Protein AF-A0AAJ0D646-F1 (afdb_monomer_lite)

Secondary structure (DSSP, 8-state):
-HHHHHHHHHHHHHHTHHHHHHHHTTT--TT--HHHHHHHHHHHHHHHHHHHT-SS--HHHHHHHHHHHHHHHHHHHHHHHHHHHHHHHHHHHHHTTS-TTT-HHHHHHHHTS--THHHHHHHHHHHHTTS-SSSSSSS----------

Structure (mmCIF, N/CA/C/O backbone):
data_AF-A0AAJ0D646-F1
#
_entry.id   AF-A0AAJ0D646-F1
#
loop_
_atom_site.group_PDB
_atom_site.id
_atom_site.type_symbol
_atom_site.label_atom_id
_atom_site.label_alt_id
_atom_site.label_comp_id
_atom_site.label_asym_id
_atom_site.label_entity_id
_atom_site.label_seq_id
_atom_site.pdbx_PDB_ins_code
_atom_site.Cartn_x
_atom_site.Cartn_y
_atom_site.Cartn_z
_atom_site.occupancy
_atom_site.B_iso_or_equiv
_atom_site.auth_seq_id
_atom_site.auth_comp_id
_atom_site.auth_asym_id
_atom_site.auth_atom_id
_atom_site.pdbx_PDB_model_num
ATOM 1 N N . MET A 1 1 ? 17.942 -7.989 -14.965 1.00 69.38 1 MET A N 1
ATOM 2 C CA . MET A 1 1 ? 17.233 -9.134 -14.337 1.00 69.38 1 MET A CA 1
ATOM 3 C C . MET A 1 1 ? 17.421 -9.278 -12.818 1.00 69.38 1 MET A C 1
ATOM 5 O O . MET A 1 1 ? 16.426 -9.204 -12.107 1.00 69.38 1 MET A O 1
ATOM 9 N N . THR A 1 2 ? 18.636 -9.450 -12.270 1.00 83.69 2 THR A N 1
ATOM 10 C CA . THR A 1 2 ? 18.841 -9.721 -10.821 1.00 83.69 2 THR A CA 1
ATOM 11 C C . THR A 1 2 ? 18.277 -8.632 -9.901 1.00 83.69 2 THR A C 1
ATOM 13 O O . THR A 1 2 ? 17.579 -8.937 -8.939 1.00 83.69 2 THR A O 1
ATOM 16 N N . PHE A 1 3 ? 18.511 -7.358 -10.228 1.00 85.31 3 PHE A N 1
ATOM 17 C CA . PHE A 1 3 ? 18.000 -6.232 -9.438 1.00 85.31 3 PHE A CA 1
ATOM 18 C C . PHE A 1 3 ? 16.470 -6.115 -9.466 1.00 85.31 3 PHE A C 1
ATOM 20 O O . PHE A 1 3 ? 15.877 -5.800 -8.439 1.00 85.31 3 PHE A O 1
ATOM 27 N N . GLY A 1 4 ? 15.822 -6.434 -10.592 1.00 82.88 4 GLY A N 1
ATOM 28 C CA . GLY A 1 4 ? 14.357 -6.432 -10.695 1.00 82.88 4 GLY A CA 1
ATOM 29 C C . GLY A 1 4 ? 13.708 -7.507 -9.820 1.00 82.88 4 GLY A C 1
ATOM 30 O O . GLY A 1 4 ? 12.731 -7.239 -9.127 1.00 82.88 4 GLY A O 1
ATOM 31 N N . ILE A 1 5 ? 14.304 -8.704 -9.770 1.00 85.12 5 ILE A N 1
ATOM 32 C CA . ILE A 1 5 ? 13.837 -9.787 -8.891 1.00 85.12 5 ILE A CA 1
ATOM 33 C C . ILE A 1 5 ? 13.986 -9.382 -7.421 1.00 85.12 5 ILE A C 1
ATOM 35 O O . ILE A 1 5 ? 13.048 -9.553 -6.644 1.00 85.12 5 ILE A O 1
ATOM 39 N N . ILE A 1 6 ? 15.136 -8.811 -7.047 1.00 89.50 6 ILE A N 1
ATOM 40 C CA . ILE A 1 6 ? 15.371 -8.329 -5.680 1.00 89.50 6 ILE A CA 1
ATOM 41 C C . ILE A 1 6 ? 14.337 -7.257 -5.315 1.00 89.50 6 ILE A C 1
ATOM 43 O O . ILE A 1 6 ? 13.712 -7.368 -4.265 1.00 89.50 6 ILE A O 1
ATOM 47 N N . ALA A 1 7 ? 14.083 -6.286 -6.198 1.00 86.19 7 ALA A N 1
ATOM 48 C CA . ALA A 1 7 ? 13.087 -5.240 -5.975 1.00 86.19 7 ALA A CA 1
ATOM 49 C C . ALA A 1 7 ? 11.675 -5.810 -5.757 1.00 86.19 7 ALA A C 1
ATOM 51 O O . ALA A 1 7 ? 11.014 -5.438 -4.788 1.00 86.19 7 ALA A O 1
ATOM 52 N N . CYS A 1 8 ? 11.234 -6.758 -6.592 1.00 84.56 8 CYS A N 1
ATOM 53 C CA . CYS A 1 8 ? 9.937 -7.421 -6.429 1.00 84.56 8 CYS A CA 1
ATOM 54 C C . CYS A 1 8 ? 9.826 -8.158 -5.086 1.00 84.56 8 CYS A C 1
ATOM 56 O O . CYS A 1 8 ? 8.814 -8.036 -4.396 1.00 84.56 8 CYS A O 1
ATOM 58 N N . VAL A 1 9 ? 10.860 -8.909 -4.693 1.00 88.56 9 VAL A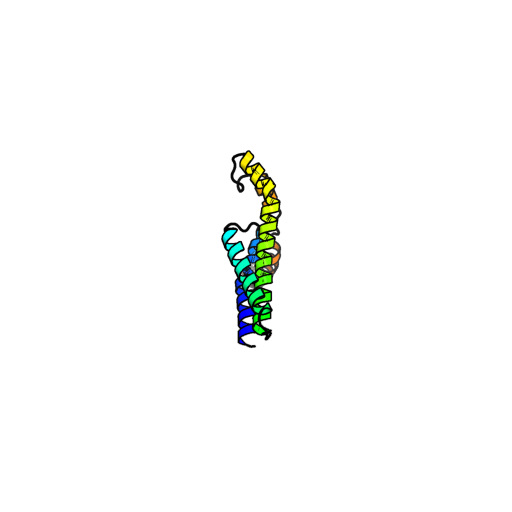 N 1
ATOM 59 C CA . VAL A 1 9 ? 10.869 -9.641 -3.417 1.00 88.56 9 VAL A CA 1
ATOM 60 C C . VAL A 1 9 ? 10.848 -8.674 -2.234 1.00 88.56 9 VAL A C 1
ATOM 62 O O . VAL A 1 9 ? 10.063 -8.865 -1.305 1.00 88.56 9 VAL A O 1
ATOM 65 N N . THR A 1 10 ? 11.658 -7.614 -2.273 1.00 88.25 10 THR A N 1
ATOM 66 C CA . THR A 1 10 ? 11.677 -6.583 -1.230 1.00 88.25 10 THR A CA 1
ATOM 67 C C . THR A 1 10 ? 10.314 -5.907 -1.109 1.00 88.25 10 THR A C 1
ATOM 69 O O . THR A 1 10 ? 9.797 -5.799 0.004 1.00 88.25 10 THR A O 1
ATOM 72 N N . LEU A 1 11 ? 9.689 -5.544 -2.231 1.00 85.44 11 LEU A N 1
ATOM 73 C CA . LEU A 1 11 ? 8.368 -4.923 -2.250 1.00 85.44 11 LEU A CA 1
ATOM 74 C C . LEU A 1 11 ? 7.305 -5.830 -1.632 1.00 85.44 11 LEU A C 1
ATOM 76 O O . LEU A 1 11 ? 6.593 -5.410 -0.723 1.00 85.44 11 LEU A O 1
ATOM 80 N N . LEU A 1 12 ? 7.232 -7.089 -2.067 1.00 84.50 12 LEU A N 1
ATOM 81 C CA . LEU A 1 12 ? 6.268 -8.046 -1.523 1.00 84.50 12 LEU A CA 1
ATOM 82 C C . LEU A 1 12 ? 6.500 -8.302 -0.030 1.00 84.50 12 LEU A C 1
ATOM 84 O O . LEU A 1 12 ? 5.538 -8.409 0.728 1.00 84.50 12 LEU A O 1
ATOM 88 N N . SER A 1 13 ? 7.761 -8.356 0.410 1.00 86.69 13 SER A N 1
ATOM 89 C CA . SER A 1 13 ? 8.094 -8.570 1.820 1.00 86.69 13 SER A CA 1
ATOM 90 C C . SER A 1 13 ? 7.680 -7.396 2.713 1.00 86.69 13 SER A C 1
ATOM 92 O O . SER A 1 13 ? 7.113 -7.617 3.781 1.00 86.69 13 SER A O 1
ATOM 94 N N . GLY A 1 14 ? 7.903 -6.157 2.260 1.00 82.44 14 GLY A N 1
ATOM 95 C CA . GLY A 1 14 ? 7.501 -4.950 2.981 1.00 82.44 14 GLY A CA 1
ATOM 96 C C . GLY A 1 14 ? 5.994 -4.705 2.931 1.00 82.44 14 GLY A C 1
ATOM 97 O O . GLY A 1 14 ? 5.429 -4.158 3.874 1.00 82.44 14 GLY A O 1
ATOM 98 N N . TYR A 1 15 ? 5.331 -5.155 1.864 1.00 80.12 15 TYR A N 1
ATOM 99 C CA . TYR A 1 15 ? 3.892 -4.994 1.702 1.00 80.12 15 TYR A CA 1
ATOM 100 C C . TYR A 1 15 ? 3.075 -6.042 2.466 1.00 80.12 15 TYR A C 1
ATOM 102 O O . TYR A 1 15 ? 1.994 -5.716 2.936 1.00 80.12 15 TYR A O 1
ATOM 110 N N . ALA A 1 16 ? 3.581 -7.265 2.664 1.00 77.56 16 ALA A N 1
ATOM 111 C CA . ALA A 1 16 ? 2.888 -8.357 3.360 1.00 77.56 16 ALA A CA 1
ATOM 112 C C . ALA A 1 16 ? 2.129 -7.992 4.667 1.00 77.56 16 ALA A C 1
ATOM 114 O O . ALA A 1 16 ? 1.001 -8.471 4.828 1.00 77.56 16 ALA A O 1
ATOM 115 N N . PRO A 1 17 ? 2.662 -7.174 5.602 1.00 76.50 17 PRO A N 1
ATOM 116 C CA . PRO A 1 17 ? 1.940 -6.824 6.832 1.00 76.50 17 PRO A CA 1
ATOM 117 C C . PRO A 1 17 ? 0.692 -5.953 6.598 1.00 76.50 17 PRO A C 1
ATOM 119 O O . PRO A 1 17 ? -0.277 -6.061 7.347 1.00 76.50 17 PRO A O 1
ATOM 122 N N . ILE A 1 18 ? 0.670 -5.137 5.541 1.00 75.06 18 ILE A N 1
ATOM 123 C CA . ILE A 1 18 ? -0.385 -4.148 5.279 1.00 75.06 18 ILE A CA 1
ATOM 124 C C . ILE A 1 18 ? -1.749 -4.814 4.990 1.00 75.06 18 ILE A C 1
ATOM 126 O O . ILE A 1 18 ? -2.685 -4.613 5.770 1.00 75.06 18 ILE A O 1
ATOM 130 N N . PRO A 1 19 ? -1.913 -5.659 3.948 1.00 68.06 19 PRO A N 1
ATOM 131 C CA . PRO A 1 19 ? -3.188 -6.315 3.669 1.00 68.06 19 PRO A CA 1
ATOM 132 C C . PRO A 1 19 ? -3.569 -7.299 4.783 1.00 68.06 19 PRO A C 1
ATOM 134 O O . PRO A 1 19 ? -4.753 -7.535 5.021 1.00 68.06 19 PRO A O 1
ATOM 137 N N . PHE A 1 20 ? -2.587 -7.848 5.501 1.00 66.12 20 PHE A N 1
ATOM 138 C CA . PHE A 1 20 ? -2.815 -8.774 6.602 1.00 66.12 20 PHE A CA 1
ATOM 139 C C . PHE A 1 20 ? -3.558 -8.109 7.774 1.00 66.12 20 PHE A C 1
ATOM 141 O O . PHE A 1 20 ? -4.550 -8.645 8.278 1.00 66.12 20 PHE A O 1
ATOM 148 N N . GLU A 1 21 ? -3.147 -6.906 8.171 1.00 68.38 21 GLU A N 1
ATOM 149 C CA . GLU A 1 21 ? -3.842 -6.138 9.208 1.00 68.38 21 GLU A CA 1
ATOM 150 C C . GLU A 1 21 ? -5.200 -5.596 8.737 1.00 68.38 21 GLU A C 1
ATOM 152 O O . GLU A 1 21 ? -6.175 -5.599 9.498 1.00 68.38 21 GLU A O 1
ATOM 157 N N . LEU A 1 22 ? -5.295 -5.210 7.463 1.00 64.62 22 LEU A N 1
ATOM 158 C CA . LEU A 1 22 ? -6.539 -4.799 6.806 1.00 64.62 22 LEU A CA 1
ATOM 159 C C . LEU A 1 22 ? -7.605 -5.904 6.829 1.00 64.62 22 LEU A C 1
ATOM 161 O O . LEU A 1 22 ? -8.765 -5.655 7.178 1.00 64.62 22 LEU A O 1
ATOM 165 N N . VAL A 1 23 ? -7.217 -7.135 6.489 1.00 62.34 23 VAL A N 1
ATOM 166 C CA . VAL A 1 23 ? -8.100 -8.307 6.532 1.00 62.34 23 VAL A CA 1
ATOM 167 C C . VAL A 1 23 ? -8.491 -8.627 7.978 1.00 62.34 23 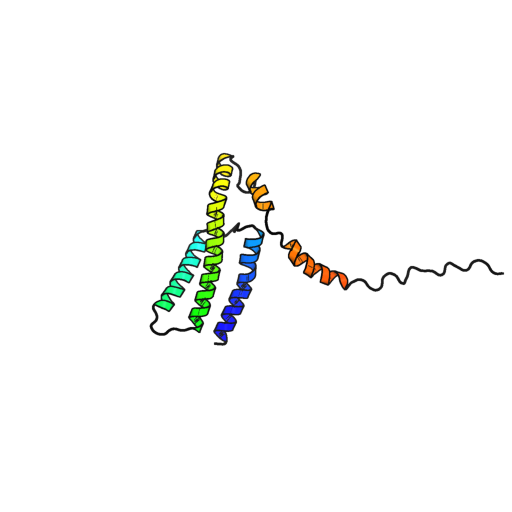VAL A C 1
ATOM 169 O O . VAL A 1 23 ? -9.668 -8.892 8.242 1.00 62.34 23 VAL A O 1
ATOM 172 N N . LYS A 1 24 ? -7.557 -8.499 8.93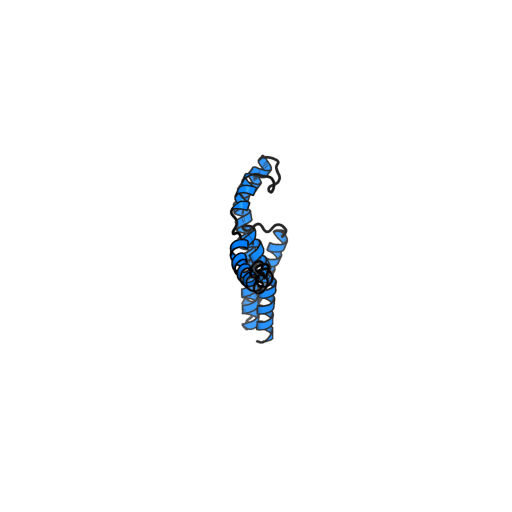5 1.00 60.09 24 LYS A N 1
ATOM 173 C CA . LYS A 1 24 ? -7.816 -8.695 10.374 1.00 60.09 24 LYS A CA 1
ATOM 174 C C . LYS A 1 24 ? -8.890 -7.741 10.919 1.00 60.09 24 LYS A C 1
ATOM 176 O O . LYS A 1 24 ? -9.653 -8.135 11.797 1.00 60.09 24 LYS A O 1
ATOM 181 N N . ARG A 1 25 ? -9.003 -6.516 10.386 1.00 60.91 25 ARG A N 1
ATOM 182 C CA . ARG A 1 25 ? -9.985 -5.495 10.817 1.00 60.91 25 ARG A CA 1
ATOM 183 C C . ARG A 1 25 ? -11.139 -5.262 9.825 1.00 60.91 25 ARG A C 1
ATOM 185 O O . ARG A 1 25 ? -11.754 -4.195 9.846 1.00 60.91 25 ARG A O 1
ATOM 192 N N . ARG A 1 26 ? -11.466 -6.247 8.970 1.00 58.38 26 ARG A N 1
ATOM 193 C CA . ARG A 1 26 ? -12.608 -6.206 8.018 1.00 58.38 26 ARG A CA 1
ATOM 194 C C . ARG A 1 26 ? -12.593 -4.975 7.095 1.00 58.38 26 ARG A C 1
ATOM 196 O O . ARG A 1 26 ? -13.639 -4.395 6.809 1.00 58.38 26 ARG A O 1
ATOM 203 N N . GLY A 1 27 ? -11.414 -4.574 6.622 1.00 53.91 27 GLY A N 1
ATOM 204 C CA . GLY A 1 27 ? -11.257 -3.450 5.693 1.00 53.91 27 GLY A CA 1
ATOM 205 C C . GLY A 1 27 ? -11.251 -2.068 6.353 1.00 53.91 27 GLY A C 1
ATOM 206 O O . GLY A 1 27 ? -11.167 -1.062 5.651 1.00 53.91 27 GLY A O 1
ATOM 207 N N . ARG A 1 28 ? -11.294 -1.988 7.693 1.00 53.75 28 ARG A N 1
ATOM 208 C CA . ARG A 1 28 ? -11.093 -0.724 8.405 1.00 53.75 28 ARG A CA 1
ATOM 209 C C . ARG A 1 28 ? -9.604 -0.375 8.424 1.00 53.75 28 ARG A C 1
ATOM 211 O O . ARG A 1 28 ? -8.887 -0.747 9.352 1.00 53.75 28 ARG A O 1
ATOM 218 N N . VAL A 1 29 ? -9.160 0.372 7.416 1.00 53.66 29 VAL A N 1
ATOM 219 C CA . VAL A 1 29 ? -7.889 1.108 7.481 1.00 53.66 29 VAL A CA 1
ATOM 220 C C . VAL A 1 29 ? -8.107 2.285 8.424 1.00 53.66 29 VAL A C 1
ATOM 222 O O . VAL A 1 29 ? -8.540 3.359 8.015 1.00 53.66 29 VAL A O 1
ATOM 225 N N . VAL A 1 30 ? -7.917 2.059 9.723 1.00 48.22 30 VAL A N 1
ATOM 226 C CA . VAL A 1 30 ? -7.816 3.165 10.678 1.00 48.22 30 VAL A CA 1
ATOM 227 C C . VAL A 1 30 ? -6.440 3.777 10.471 1.00 48.22 30 VAL A C 1
ATOM 229 O O . VAL A 1 30 ? -5.449 3.138 10.807 1.00 48.22 30 VAL A O 1
ATOM 232 N N . GLY A 1 31 ? -6.380 4.983 9.910 1.00 50.97 31 GLY A N 1
ATOM 233 C CA . GLY A 1 31 ? -5.154 5.784 9.931 1.00 50.97 31 GLY A CA 1
ATOM 234 C C . GLY A 1 31 ? -4.506 6.115 8.589 1.00 50.97 31 GLY A C 1
ATOM 235 O O . GLY A 1 31 ? -3.444 6.721 8.615 1.00 50.97 31 GLY A O 1
ATOM 236 N N . ILE A 1 32 ? -5.108 5.783 7.441 1.00 62.16 32 ILE A N 1
ATOM 237 C CA . ILE A 1 32 ? -4.645 6.318 6.148 1.00 62.16 32 ILE A CA 1
ATOM 238 C C . ILE A 1 32 ? -5.726 7.221 5.566 1.00 62.16 32 ILE A C 1
ATOM 240 O O . ILE A 1 32 ? -6.852 6.785 5.319 1.00 62.16 32 ILE A O 1
ATOM 244 N N . ASP A 1 33 ? -5.377 8.489 5.365 1.00 70.00 33 ASP A N 1
ATOM 245 C CA . ASP A 1 33 ? -6.238 9.466 4.717 1.00 70.00 33 ASP A CA 1
ATOM 246 C C . ASP A 1 33 ? -6.523 9.058 3.270 1.00 70.00 33 ASP A C 1
ATOM 248 O O . ASP A 1 33 ? -5.620 8.679 2.521 1.00 70.00 33 ASP A O 1
ATOM 252 N N . PHE A 1 34 ? -7.780 9.204 2.838 1.00 72.19 34 PHE A N 1
ATOM 253 C CA . PHE A 1 34 ? -8.182 8.950 1.447 1.00 72.19 34 PHE A CA 1
ATOM 254 C C . PHE A 1 34 ? -7.311 9.726 0.447 1.00 72.19 34 PHE A C 1
ATOM 256 O O . PHE A 1 34 ? -7.068 9.259 -0.660 1.00 72.19 34 PHE A O 1
ATOM 263 N N . TRP A 1 35 ? -6.805 10.891 0.858 1.00 77.94 35 TRP A N 1
ATOM 264 C CA . TRP A 1 35 ? -5.917 11.719 0.052 1.00 77.94 35 TRP A CA 1
ATOM 265 C C . TRP A 1 35 ? -4.552 11.077 -0.195 1.00 77.94 35 TRP A C 1
ATOM 267 O O . TRP A 1 35 ? -4.060 11.113 -1.317 1.00 77.94 35 TRP A O 1
ATOM 277 N N . PHE A 1 36 ? -3.974 10.431 0.820 1.00 82.25 36 PHE A N 1
ATOM 278 C CA . PHE A 1 36 ? -2.727 9.684 0.672 1.00 82.25 36 PHE A CA 1
ATOM 279 C C . PHE A 1 36 ? -2.919 8.507 -0.289 1.00 82.25 36 PHE A C 1
ATOM 281 O O . PHE A 1 36 ? -2.145 8.332 -1.224 1.00 82.25 36 PHE A O 1
ATOM 288 N N . LEU A 1 37 ? -4.023 7.774 -0.122 1.00 79.50 37 LEU A N 1
ATOM 289 C CA . LEU A 1 37 ? -4.374 6.635 -0.970 1.00 79.50 37 LEU A CA 1
ATOM 290 C C . LEU A 1 37 ? -4.626 7.035 -2.433 1.00 79.50 37 LEU A C 1
ATOM 292 O O . LEU A 1 37 ? -4.292 6.292 -3.354 1.00 79.50 37 LEU A O 1
ATOM 296 N N . LEU A 1 38 ? -5.222 8.210 -2.647 1.00 83.81 38 LEU A N 1
ATOM 297 C CA . LEU A 1 38 ? -5.472 8.761 -3.975 1.00 83.81 38 LEU A CA 1
ATOM 298 C C . LEU A 1 38 ? -4.165 9.154 -4.671 1.00 83.81 38 LEU A C 1
ATOM 300 O O . LEU A 1 38 ? -3.989 8.843 -5.845 1.00 83.81 38 LEU A O 1
ATOM 304 N N . VAL A 1 39 ? -3.261 9.835 -3.960 1.00 86.94 39 VAL A N 1
ATOM 305 C CA . VAL A 1 39 ? -1.965 10.259 -4.510 1.00 86.94 39 VAL A CA 1
ATOM 306 C C . VAL A 1 39 ? -1.105 9.049 -4.879 1.00 86.94 39 VAL A C 1
ATOM 308 O O . VAL A 1 39 ? -0.533 9.047 -5.967 1.00 86.94 39 VAL A O 1
ATOM 311 N N . ASP A 1 40 ? -1.082 8.018 -4.031 1.00 85.81 40 ASP A N 1
ATOM 312 C CA . ASP A 1 40 ? -0.410 6.735 -4.289 1.00 85.81 40 ASP A CA 1
ATOM 313 C C . ASP A 1 40 ? -0.966 6.070 -5.562 1.00 85.81 40 ASP A C 1
ATOM 315 O O . ASP A 1 40 ? -0.245 5.893 -6.543 1.00 85.81 40 ASP A O 1
ATOM 319 N N . SER A 1 41 ? -2.297 5.913 -5.636 1.00 83.38 41 SER A N 1
ATOM 320 C CA . SER A 1 41 ? -2.982 5.320 -6.800 1.00 83.38 41 SER A CA 1
ATOM 321 C C . SER A 1 41 ? -2.740 6.096 -8.104 1.00 83.38 41 SER A C 1
ATOM 323 O O . SER A 1 41 ? -2.568 5.502 -9.170 1.00 83.38 41 SER A O 1
ATOM 325 N N . CYS A 1 42 ? -2.718 7.432 -8.044 1.00 88.19 42 CYS A N 1
ATOM 326 C CA . CYS A 1 42 ? -2.350 8.270 -9.185 1.00 88.19 42 CYS A CA 1
ATOM 327 C C . CYS A 1 42 ? -0.890 8.033 -9.599 1.00 88.19 42 CYS A C 1
ATOM 329 O O . CYS A 1 42 ? -0.602 7.960 -10.792 1.00 88.19 42 CYS A O 1
ATOM 331 N N . GLY A 1 43 ? 0.019 7.884 -8.633 1.00 87.56 43 GLY A N 1
ATOM 332 C CA . GLY A 1 43 ? 1.429 7.574 -8.854 1.00 87.56 43 GLY A CA 1
ATOM 333 C C . GLY A 1 43 ? 1.640 6.251 -9.595 1.00 87.56 43 GLY A C 1
ATOM 334 O O . GLY A 1 43 ? 2.326 6.242 -10.625 1.00 87.56 43 GLY A O 1
ATOM 335 N N . ALA A 1 44 ? 1.013 5.154 -9.154 1.00 87.00 44 ALA A N 1
ATOM 336 C CA . ALA A 1 44 ? 1.102 3.880 -9.874 1.00 87.00 44 ALA A CA 1
ATOM 337 C C . ALA A 1 44 ? 0.430 3.925 -11.247 1.00 87.00 44 ALA A C 1
ATOM 339 O O . ALA A 1 44 ? 0.972 3.376 -12.210 1.00 87.00 44 ALA A O 1
ATOM 340 N N . PHE A 1 45 ? -0.709 4.611 -11.372 1.00 87.19 45 PHE A N 1
ATOM 341 C CA . PHE A 1 45 ? -1.378 4.779 -12.659 1.00 87.19 45 PHE A CA 1
ATOM 342 C C . PHE A 1 45 ? -0.490 5.524 -13.667 1.00 87.19 45 PHE A C 1
ATOM 344 O O . PHE A 1 45 ? -0.298 5.053 -14.790 1.00 87.19 45 PHE A O 1
ATOM 351 N N . PHE A 1 46 ? 0.110 6.649 -13.266 1.00 87.69 46 PHE A N 1
ATOM 352 C CA . PHE A 1 46 ? 1.027 7.398 -14.127 1.00 87.69 46 PHE A CA 1
ATOM 353 C C . PHE A 1 46 ? 2.313 6.626 -14.429 1.00 87.69 46 PHE A C 1
ATOM 355 O O . PHE A 1 46 ? 2.809 6.701 -15.554 1.00 87.69 46 PHE A O 1
ATOM 362 N N . SER A 1 47 ? 2.820 5.834 -13.482 1.00 85.69 47 SER A N 1
ATOM 363 C CA . SER A 1 47 ? 3.982 4.965 -13.709 1.00 85.69 47 SER A CA 1
ATOM 364 C C . SER A 1 47 ? 3.696 3.898 -14.773 1.00 85.69 47 SER A C 1
ATOM 366 O O . SER A 1 47 ? 4.522 3.669 -15.657 1.00 85.69 47 SER A O 1
ATOM 368 N N . LEU A 1 48 ? 2.494 3.310 -14.769 1.00 84.69 48 LEU A N 1
ATOM 369 C CA . LEU A 1 48 ? 2.043 2.394 -15.822 1.00 84.69 48 LEU A CA 1
ATOM 370 C C . LEU A 1 48 ? 1.825 3.094 -17.165 1.00 84.69 48 LEU A C 1
ATOM 372 O O . LEU A 1 48 ? 2.224 2.564 -18.199 1.00 84.69 48 LEU A O 1
ATOM 376 N N . MET A 1 49 ? 1.221 4.283 -17.170 1.00 85.06 49 MET A N 1
ATOM 377 C CA . MET A 1 49 ? 1.023 5.051 -18.405 1.00 85.06 49 MET A CA 1
ATOM 378 C C . MET A 1 49 ? 2.345 5.479 -19.045 1.00 85.06 49 MET A C 1
ATOM 380 O O . MET A 1 49 ? 2.461 5.435 -20.266 1.00 85.06 49 MET A O 1
ATOM 384 N N . SER A 1 50 ? 3.356 5.818 -18.242 1.00 85.81 50 SER A N 1
ATOM 385 C CA . SER A 1 50 ? 4.712 6.101 -18.726 1.00 85.81 50 SER A CA 1
ATOM 386 C C . SER A 1 50 ? 5.307 4.904 -19.470 1.00 85.81 50 SER A C 1
ATOM 388 O O . SER A 1 50 ? 5.854 5.066 -20.557 1.00 85.81 50 SER A O 1
ATOM 390 N N . LEU A 1 51 ? 5.128 3.692 -18.938 1.00 83.81 51 LEU A N 1
ATOM 391 C CA . LEU A 1 51 ? 5.580 2.466 -19.593 1.00 83.81 51 LEU A CA 1
ATOM 392 C C . LEU A 1 51 ? 4.833 2.197 -20.908 1.00 83.81 51 LEU A C 1
ATOM 394 O O . LEU A 1 51 ? 5.451 1.824 -21.898 1.00 83.81 51 LEU A O 1
ATOM 398 N N . VAL A 1 52 ? 3.511 2.397 -20.936 1.00 82.44 52 VAL A N 1
ATOM 399 C CA . VAL A 1 52 ? 2.696 2.205 -22.152 1.00 82.44 52 VAL A CA 1
ATOM 400 C C . VAL A 1 52 ? 3.053 3.220 -23.244 1.00 82.44 52 VAL A C 1
ATOM 402 O O . VAL A 1 52 ? 2.963 2.907 -24.427 1.00 82.44 52 VAL A O 1
ATOM 405 N N . ALA A 1 53 ? 3.465 4.430 -22.864 1.00 85.06 53 ALA A N 1
ATOM 406 C CA . ALA A 1 53 ? 3.857 5.483 -23.798 1.00 85.06 53 ALA A CA 1
ATOM 407 C C . ALA A 1 53 ? 5.267 5.295 -24.395 1.00 85.06 53 ALA A C 1
ATOM 409 O O . ALA A 1 53 ? 5.629 6.002 -25.338 1.00 85.06 53 ALA A O 1
ATOM 410 N N . GLN A 1 54 ? 6.077 4.372 -23.865 1.00 81.25 54 GLN A N 1
ATOM 411 C CA . GLN A 1 54 ? 7.407 4.077 -24.399 1.00 81.25 54 GLN A CA 1
ATOM 412 C C . GLN A 1 54 ? 7.324 3.195 -25.654 1.00 81.25 54 GLN A C 1
ATOM 414 O O . GLN A 1 54 ? 6.542 2.254 -25.728 1.00 81.25 54 GLN A O 1
ATOM 419 N N . ASN A 1 55 ? 8.173 3.478 -26.650 1.00 72.38 55 ASN A N 1
ATOM 420 C CA . ASN A 1 55 ? 8.260 2.676 -27.882 1.00 72.38 55 ASN A CA 1
ATOM 421 C C . ASN A 1 55 ? 9.018 1.347 -27.690 1.00 72.38 55 ASN A C 1
ATOM 423 O O . ASN A 1 55 ? 8.858 0.424 -28.486 1.00 72.38 55 ASN A O 1
ATOM 427 N N . THR A 1 56 ? 9.851 1.242 -26.653 1.00 79.19 56 THR A N 1
ATOM 428 C CA . THR A 1 56 ? 10.598 0.031 -26.292 1.00 79.19 56 THR A CA 1
ATOM 429 C C . THR A 1 56 ? 10.078 -0.499 -24.965 1.00 79.19 56 THR A C 1
ATOM 431 O O . THR A 1 56 ? 10.168 0.187 -23.951 1.00 79.19 56 THR A O 1
ATOM 434 N N . PHE A 1 57 ? 9.523 -1.710 -24.970 1.00 73.69 57 PHE A N 1
ATOM 435 C CA . PHE A 1 57 ? 8.958 -2.312 -23.765 1.00 73.69 57 PHE A CA 1
ATOM 436 C C . PHE A 1 57 ? 10.038 -2.951 -22.890 1.00 73.69 57 PHE A C 1
ATOM 438 O O . PHE A 1 57 ? 10.567 -4.013 -23.221 1.00 73.69 57 PHE A O 1
ATOM 445 N N . ASP A 1 58 ? 10.283 -2.354 -21.724 1.00 80.56 58 ASP A N 1
ATOM 446 C CA . ASP A 1 58 ? 11.127 -2.940 -20.685 1.00 80.56 58 ASP A CA 1
ATOM 447 C C . ASP A 1 58 ? 10.296 -3.824 -19.746 1.00 80.56 58 ASP A C 1
ATOM 449 O O . ASP A 1 58 ? 9.642 -3.359 -18.808 1.00 80.56 58 ASP A O 1
ATOM 453 N N . ILE A 1 59 ? 10.340 -5.137 -19.979 1.00 82.19 59 ILE A N 1
ATOM 454 C CA . ILE A 1 59 ? 9.578 -6.143 -19.212 1.00 82.19 59 ILE A CA 1
ATOM 455 C C . ILE A 1 59 ? 9.949 -6.120 -17.718 1.00 82.19 59 ILE A C 1
ATOM 457 O O . ILE A 1 59 ? 9.101 -6.356 -16.853 1.00 82.19 59 ILE A O 1
ATOM 461 N N . GLU A 1 60 ? 11.211 -5.814 -17.408 1.00 81.94 60 GLU A N 1
ATOM 462 C CA . GLU A 1 60 ? 11.742 -5.796 -16.042 1.00 81.94 60 GLU A CA 1
ATOM 463 C C . GLU A 1 60 ? 11.096 -4.687 -15.196 1.00 81.94 60 GLU A C 1
ATOM 465 O O . GLU A 1 60 ? 10.666 -4.944 -14.071 1.00 81.94 60 GLU A O 1
ATOM 470 N N . PHE A 1 61 ? 10.946 -3.486 -15.761 1.00 78.38 61 PHE A N 1
ATOM 471 C CA . PHE A 1 61 ? 10.237 -2.376 -15.118 1.00 78.38 61 PHE A CA 1
ATOM 472 C C . PHE A 1 61 ? 8.720 -2.540 -15.205 1.00 78.38 61 PHE A C 1
ATOM 474 O O . PHE A 1 61 ? 8.005 -2.220 -14.256 1.00 78.38 61 PHE A O 1
ATOM 481 N N . GLY A 1 62 ? 8.223 -3.111 -16.304 1.00 83.12 62 GLY A N 1
ATOM 482 C CA . GLY A 1 62 ? 6.796 -3.325 -16.491 1.00 83.12 62 GLY A CA 1
ATOM 483 C C . GLY A 1 62 ? 6.176 -4.283 -15.488 1.00 83.12 62 GLY A C 1
ATOM 484 O O . GLY A 1 62 ? 5.102 -4.007 -14.957 1.00 83.12 62 GLY A O 1
ATOM 485 N N . THR A 1 63 ? 6.874 -5.371 -15.164 1.00 84.62 63 THR A N 1
ATOM 486 C CA . THR A 1 63 ? 6.387 -6.340 -14.176 1.00 84.62 63 THR A CA 1
ATOM 487 C C . THR A 1 63 ? 6.335 -5.723 -12.778 1.00 84.62 63 THR A C 1
ATOM 489 O O . THR A 1 63 ? 5.344 -5.897 -12.072 1.00 84.62 63 THR A O 1
ATOM 492 N N . LEU A 1 64 ? 7.363 -4.958 -12.390 1.00 84.44 64 LEU A N 1
ATOM 493 C CA . LEU A 1 64 ? 7.409 -4.291 -11.088 1.00 84.44 64 LEU A CA 1
ATOM 494 C C . LEU A 1 64 ? 6.267 -3.276 -10.940 1.00 84.44 64 LEU A C 1
ATOM 496 O O . LEU A 1 64 ? 5.532 -3.333 -9.956 1.00 84.44 64 LEU A O 1
ATOM 500 N N . TYR A 1 65 ? 6.061 -2.408 -11.936 1.00 85.56 65 TYR A N 1
ATOM 501 C CA . TYR A 1 65 ? 4.969 -1.430 -11.907 1.00 85.56 65 TYR A CA 1
ATOM 502 C C . TYR A 1 65 ? 3.586 -2.080 -11.948 1.00 85.56 65 TYR A C 1
ATOM 504 O O . TYR A 1 65 ? 2.679 -1.613 -11.263 1.00 85.56 65 TYR A O 1
ATOM 512 N N . ALA A 1 66 ? 3.414 -3.179 -12.687 1.00 86.06 66 ALA A N 1
ATOM 513 C CA . ALA A 1 66 ? 2.162 -3.930 -12.683 1.00 86.06 66 ALA A CA 1
ATOM 514 C C . ALA A 1 66 ? 1.855 -4.527 -11.299 1.00 86.06 66 ALA A C 1
ATOM 516 O O . ALA A 1 66 ? 0.714 -4.457 -10.843 1.00 86.06 66 ALA A O 1
ATOM 517 N N . VAL A 1 67 ? 2.866 -5.070 -10.608 1.00 85.81 67 VAL A N 1
ATOM 518 C CA . VAL A 1 67 ? 2.715 -5.593 -9.242 1.00 85.81 67 VAL A CA 1
ATOM 519 C C . VAL A 1 67 ? 2.408 -4.467 -8.253 1.00 85.81 67 VAL A C 1
ATOM 521 O O . VAL A 1 67 ? 1.443 -4.609 -7.508 1.00 85.81 67 VAL A O 1
ATOM 524 N N . CYS A 1 68 ? 3.151 -3.350 -8.276 1.00 84.69 68 CYS A N 1
ATOM 525 C CA . CYS A 1 68 ? 2.849 -2.154 -7.472 1.00 84.69 68 CYS A CA 1
ATOM 526 C C . CYS A 1 68 ? 1.400 -1.711 -7.669 1.00 84.69 68 CYS A C 1
ATOM 528 O O . CYS A 1 68 ? 0.645 -1.596 -6.712 1.00 84.69 68 CYS A O 1
ATOM 530 N N . CYS A 1 69 ? 0.987 -1.556 -8.926 1.00 86.69 69 CYS A N 1
ATOM 531 C CA . CYS A 1 69 ? -0.357 -1.123 -9.260 1.00 86.69 69 CYS A CA 1
ATOM 532 C C . CYS A 1 69 ? -1.418 -2.097 -8.727 1.00 86.69 69 CYS A C 1
ATOM 534 O O . CYS A 1 69 ? -2.373 -1.672 -8.086 1.00 86.69 69 CYS A O 1
ATOM 536 N N . ALA A 1 70 ? -1.247 -3.410 -8.911 1.00 85.44 70 ALA A N 1
ATOM 537 C CA . ALA A 1 70 ? -2.195 -4.400 -8.393 1.00 85.44 70 ALA A CA 1
ATOM 538 C C . ALA A 1 70 ? -2.319 -4.352 -6.859 1.00 85.44 70 ALA A C 1
ATOM 540 O O . ALA A 1 70 ? -3.416 -4.450 -6.305 1.00 85.44 70 ALA A O 1
ATOM 541 N N . VAL A 1 71 ? -1.185 -4.187 -6.182 1.00 82.88 71 VAL A N 1
ATOM 542 C CA . VAL A 1 71 ? -1.050 -4.060 -4.730 1.00 82.88 71 VAL A CA 1
ATOM 543 C C . VAL A 1 71 ? -1.760 -2.799 -4.221 1.00 82.88 71 VAL A C 1
ATOM 545 O O . VAL A 1 71 ? -2.590 -2.881 -3.312 1.00 82.88 71 VAL A O 1
ATOM 548 N N . GLU A 1 72 ? -1.506 -1.648 -4.839 1.00 83.94 72 GLU A N 1
ATOM 549 C CA . GLU A 1 72 ? -2.102 -0.360 -4.474 1.00 83.94 72 GLU A CA 1
ATOM 550 C C . GLU A 1 72 ? -3.606 -0.327 -4.753 1.00 83.94 72 GLU A C 1
ATOM 552 O O . GLU A 1 72 ? -4.395 -0.015 -3.858 1.00 83.94 72 GLU A O 1
ATOM 557 N N . TYR A 1 73 ? -4.037 -0.759 -5.944 1.00 83.19 73 TYR A N 1
ATOM 558 C CA . TYR A 1 73 ? -5.459 -0.873 -6.271 1.00 83.19 73 TYR A CA 1
ATOM 559 C C . TYR A 1 73 ? -6.179 -1.867 -5.356 1.00 83.19 73 TYR A C 1
ATOM 561 O O . TYR A 1 73 ? -7.339 -1.644 -5.009 1.00 83.19 73 TYR A O 1
ATOM 569 N N . GLY A 1 74 ? -5.508 -2.932 -4.909 1.00 81.19 74 GLY A N 1
ATOM 570 C CA . GLY A 1 74 ? -6.041 -3.851 -3.905 1.00 81.19 74 GLY A CA 1
ATOM 571 C C . GLY A 1 74 ? -6.388 -3.138 -2.595 1.00 81.19 74 GLY A C 1
ATOM 572 O O . GLY A 1 74 ? -7.501 -3.293 -2.078 1.00 81.19 74 GLY A O 1
ATOM 573 N N . VAL A 1 75 ? -5.485 -2.291 -2.087 1.00 78.56 75 VAL A N 1
ATOM 574 C CA . VAL A 1 75 ? -5.750 -1.477 -0.888 1.00 78.56 75 VAL A CA 1
ATOM 575 C C . VAL A 1 75 ? -6.823 -0.430 -1.171 1.00 78.56 75 VAL A C 1
ATOM 577 O O . VAL A 1 75 ? -7.781 -0.332 -0.403 1.00 78.56 75 VAL A O 1
ATOM 580 N N . PHE A 1 76 ? -6.719 0.295 -2.286 1.00 82.81 76 PHE A N 1
ATOM 581 C CA . PHE A 1 76 ? -7.658 1.344 -2.674 1.00 82.81 76 PHE A CA 1
ATOM 582 C C . PHE A 1 76 ? -9.095 0.830 -2.774 1.00 82.81 76 PHE A C 1
ATOM 584 O O . PHE A 1 76 ? -10.003 1.388 -2.156 1.00 82.81 76 PHE A O 1
ATOM 591 N N . ILE A 1 77 ? -9.307 -0.282 -3.483 1.00 80.38 77 ILE A N 1
ATOM 592 C CA . ILE A 1 77 ? -10.624 -0.905 -3.632 1.00 80.38 77 ILE A CA 1
ATOM 593 C C . ILE A 1 77 ? -11.108 -1.440 -2.285 1.00 80.38 77 ILE A C 1
ATOM 595 O O . ILE A 1 77 ? -12.263 -1.214 -1.930 1.00 80.38 77 ILE A O 1
ATOM 599 N N . SER A 1 78 ? -10.255 -2.106 -1.499 1.00 74.56 78 SER A N 1
ATOM 600 C CA . SER A 1 78 ? -10.661 -2.631 -0.188 1.00 74.56 78 SER A CA 1
ATOM 601 C C . SER A 1 78 ? -11.127 -1.520 0.764 1.00 74.56 78 SER A C 1
ATOM 603 O O . SER A 1 78 ? -12.167 -1.658 1.417 1.00 74.56 78 SER A O 1
ATOM 605 N N . HIS A 1 79 ? -10.423 -0.384 0.776 1.00 76.00 79 HIS A N 1
ATOM 606 C CA . HIS A 1 79 ? -10.779 0.781 1.573 1.00 76.00 79 HIS A CA 1
ATOM 607 C C . HIS A 1 79 ? -12.020 1.495 1.019 1.00 76.00 79 HIS A C 1
ATOM 609 O O . HIS A 1 79 ? -12.917 1.857 1.782 1.00 76.00 79 HIS A O 1
ATOM 615 N N . GLY A 1 80 ? -12.128 1.633 -0.306 1.00 73.69 80 GLY A N 1
ATOM 616 C CA . GLY A 1 80 ? -13.294 2.206 -0.979 1.00 73.69 80 GLY A CA 1
ATOM 617 C C . GLY A 1 80 ? -14.573 1.404 -0.724 1.00 73.69 80 GLY A C 1
ATOM 618 O O . GLY A 1 80 ? -15.599 1.971 -0.347 1.00 73.69 80 GLY A O 1
ATOM 619 N N . VAL A 1 81 ? -14.508 0.075 -0.833 1.00 76.75 81 VAL A N 1
ATOM 620 C CA . VAL A 1 81 ? -15.624 -0.830 -0.517 1.00 76.75 81 VAL A CA 1
ATOM 621 C C . VAL A 1 81 ? -16.013 -0.713 0.955 1.00 76.75 81 VAL A C 1
ATOM 623 O O . VAL A 1 81 ? -17.205 -0.653 1.265 1.00 76.75 81 VAL A O 1
ATOM 626 N N . TRP A 1 82 ? -15.041 -0.627 1.869 1.00 74.38 82 TRP A N 1
ATOM 627 C CA . TRP A 1 82 ? -15.324 -0.393 3.284 1.00 74.38 82 TRP A CA 1
ATOM 628 C C . TRP A 1 82 ? -16.032 0.945 3.510 1.00 74.38 82 TRP A C 1
ATOM 630 O O . TRP A 1 82 ? -17.065 0.968 4.181 1.00 74.38 82 TRP A O 1
ATOM 640 N N . LEU A 1 83 ? -15.534 2.036 2.920 1.00 71.56 83 LEU A N 1
ATOM 641 C CA . LEU A 1 83 ? -16.099 3.378 3.063 1.00 71.56 83 LEU A CA 1
ATOM 642 C C . LEU A 1 83 ? -17.538 3.444 2.535 1.00 71.56 83 LEU A C 1
ATOM 644 O O . LEU A 1 83 ? -18.411 4.011 3.191 1.00 71.56 83 LEU A O 1
ATOM 648 N N . LEU A 1 84 ? -17.804 2.824 1.381 1.00 72.31 84 LEU A N 1
ATOM 649 C CA . LEU A 1 84 ? -19.144 2.727 0.801 1.00 72.31 84 LEU A CA 1
ATOM 650 C C . LEU A 1 84 ? -20.079 1.887 1.682 1.00 72.31 84 LEU A C 1
ATOM 652 O O . LEU A 1 84 ? -21.210 2.298 1.942 1.00 72.31 84 LEU A O 1
ATOM 656 N N . ARG A 1 85 ? -19.600 0.752 2.208 1.00 71.62 85 ARG A N 1
ATOM 657 C CA . ARG A 1 85 ? -20.387 -0.160 3.054 1.00 71.62 85 ARG A CA 1
ATOM 658 C C . ARG A 1 85 ? -20.681 0.410 4.443 1.00 71.62 85 ARG A C 1
ATOM 660 O O . ARG A 1 85 ? -21.767 0.201 4.975 1.00 71.62 85 ARG A O 1
ATOM 667 N N . THR A 1 86 ? -19.744 1.153 5.029 1.00 69.38 86 THR A N 1
ATOM 668 C CA . THR A 1 86 ? -19.905 1.791 6.348 1.00 69.38 86 THR A CA 1
ATOM 669 C C . THR A 1 86 ? -20.520 3.183 6.278 1.00 69.38 86 THR A C 1
ATOM 671 O O . THR A 1 86 ? -20.863 3.739 7.319 1.00 69.38 86 THR A O 1
ATOM 674 N N . ARG A 1 87 ? -20.762 3.736 5.082 1.00 71.00 87 ARG A N 1
ATOM 675 C CA . ARG A 1 87 ? -21.418 5.040 4.899 1.00 71.00 87 ARG A CA 1
ATOM 676 C C . ARG A 1 87 ? -22.775 5.119 5.609 1.00 71.00 87 ARG A C 1
ATOM 678 O O . ARG A 1 87 ? -23.075 6.134 6.232 1.00 71.00 87 ARG A O 1
ATOM 685 N N . GLY A 1 88 ? -23.558 4.037 5.577 1.00 68.69 88 GLY A N 1
ATOM 686 C CA . GLY A 1 88 ? -24.831 3.936 6.301 1.00 68.69 88 GLY A CA 1
ATOM 687 C C . GLY A 1 88 ? -24.666 3.874 7.825 1.00 68.69 88 GLY A C 1
ATOM 688 O O . GLY A 1 88 ? -25.410 4.527 8.551 1.00 68.69 88 GLY A O 1
ATOM 689 N N . LEU A 1 89 ? -23.651 3.157 8.318 1.00 70.00 89 LEU A N 1
ATOM 690 C CA . LEU A 1 89 ? -23.333 3.087 9.750 1.00 70.00 89 LEU A CA 1
ATOM 691 C C . LEU A 1 89 ? -22.789 4.417 10.290 1.00 70.00 89 LEU A C 1
ATOM 693 O O . LEU A 1 89 ? -23.196 4.839 11.363 1.00 70.00 89 LEU A O 1
ATOM 697 N N . ARG A 1 90 ? -21.943 5.126 9.531 1.00 67.00 90 ARG A N 1
ATOM 698 C CA . ARG A 1 90 ? -21.438 6.461 9.907 1.00 67.00 90 ARG A CA 1
ATOM 699 C C . ARG A 1 90 ? -22.551 7.503 9.943 1.00 67.00 90 ARG A C 1
ATOM 701 O O . ARG A 1 90 ? -22.517 8.379 10.801 1.00 67.00 90 ARG A O 1
ATOM 708 N N . ARG A 1 91 ? -23.536 7.405 9.041 1.00 71.44 91 ARG A N 1
ATOM 709 C CA . ARG A 1 91 ? -24.712 8.285 9.066 1.00 71.44 91 ARG A CA 1
ATOM 710 C C . ARG A 1 91 ? -25.539 8.056 10.333 1.00 71.44 91 ARG A C 1
ATOM 712 O O . ARG A 1 91 ? -25.813 9.022 11.029 1.00 71.44 91 ARG A O 1
ATOM 719 N N . ARG A 1 92 ? -25.812 6.793 10.683 1.00 70.69 92 ARG A N 1
ATOM 720 C CA . ARG A 1 92 ? -26.550 6.425 11.906 1.00 70.69 92 ARG A CA 1
ATOM 721 C C . ARG A 1 92 ? -25.798 6.756 13.200 1.00 70.69 92 ARG A C 1
ATOM 723 O O . ARG A 1 92 ? -26.409 7.255 14.131 1.00 70.69 92 ARG A O 1
ATOM 730 N N . ALA A 1 93 ? -24.479 6.571 13.238 1.00 67.31 93 ALA A N 1
ATOM 731 C CA . ALA A 1 93 ? -23.656 6.987 14.378 1.00 67.31 93 ALA A CA 1
ATOM 732 C C . ALA A 1 93 ? -23.672 8.517 14.563 1.00 67.31 93 ALA A C 1
ATOM 734 O O . ALA A 1 93 ? -23.837 9.007 15.674 1.00 67.31 93 ALA A O 1
ATOM 735 N N . LYS A 1 94 ? -23.599 9.280 13.459 1.00 70.00 94 LYS A N 1
ATOM 736 C CA . LYS A 1 94 ? -23.703 10.747 13.492 1.00 70.00 94 LYS A CA 1
ATOM 737 C C . LYS A 1 94 ? -25.098 11.227 13.911 1.00 70.00 94 LYS A C 1
ATOM 739 O O . LYS A 1 94 ? -25.197 12.228 14.608 1.00 70.00 94 LYS A O 1
ATOM 744 N N . GLU A 1 95 ? -26.151 10.520 13.503 1.00 74.00 95 GLU A N 1
ATOM 745 C CA . GLU A 1 95 ? -27.535 10.766 13.938 1.00 74.00 95 GLU A CA 1
ATOM 746 C C . GLU A 1 95 ? -27.735 10.445 15.431 1.00 74.00 95 GLU A C 1
ATOM 748 O O . GLU A 1 95 ? -28.459 11.163 16.111 1.00 74.00 95 GLU A O 1
ATOM 753 N N . ALA A 1 96 ? -27.051 9.423 15.955 1.00 71.19 96 ALA A N 1
ATOM 754 C CA . ALA A 1 96 ? -27.056 9.063 17.375 1.00 71.19 96 ALA A CA 1
ATOM 755 C C . ALA A 1 96 ? -26.154 9.958 18.249 1.00 71.19 96 ALA A C 1
ATOM 757 O O . ALA A 1 96 ? -26.172 9.834 19.469 1.00 71.19 96 ALA A O 1
ATOM 758 N N . GLY A 1 97 ? -25.360 10.853 17.648 1.00 68.50 97 GLY A N 1
ATOM 759 C CA . GLY A 1 97 ? -24.420 11.718 18.369 1.00 68.50 97 GLY A CA 1
ATOM 760 C C . GLY A 1 97 ? -23.224 10.981 18.987 1.00 68.50 97 GLY A C 1
ATOM 761 O O . GLY A 1 97 ? -22.466 11.587 19.741 1.00 68.50 97 GLY A O 1
ATOM 762 N N . GLU A 1 98 ? -23.030 9.703 18.660 1.00 67.94 98 GLU A N 1
ATOM 763 C CA . GLU A 1 98 ? -21.949 8.866 19.182 1.00 67.94 98 GL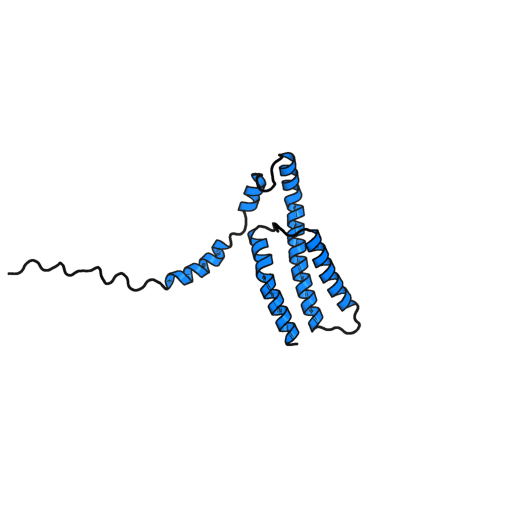U A CA 1
ATOM 764 C C . GLU A 1 98 ? -20.810 8.712 18.164 1.00 67.94 98 GLU A C 1
ATOM 766 O O . GLU A 1 98 ? -20.994 8.771 16.943 1.00 67.94 98 GLU A O 1
ATOM 771 N N . SER A 1 99 ? -19.596 8.487 18.670 1.00 67.50 99 SER A N 1
ATOM 772 C CA . SER A 1 99 ? -18.458 8.110 17.834 1.00 67.50 99 SER A CA 1
ATOM 773 C C . SER A 1 99 ? -18.741 6.786 17.117 1.00 67.50 99 SER A C 1
ATOM 775 O O . SER A 1 99 ? -19.357 5.873 17.665 1.00 67.50 99 SER A O 1
ATOM 777 N N . PHE A 1 100 ? -18.242 6.642 15.886 1.00 62.00 100 PHE A N 1
ATOM 778 C CA . PHE A 1 100 ? -18.390 5.409 15.105 1.00 62.00 100 PHE A CA 1
ATOM 779 C C . PHE A 1 100 ? -17.855 4.167 15.839 1.00 62.00 100 PHE A C 1
ATOM 781 O O . PHE A 1 100 ? -18.358 3.072 15.597 1.00 62.00 100 PHE A O 1
ATOM 788 N N . ASP A 1 101 ? -16.859 4.331 16.715 1.00 64.06 101 ASP A N 1
ATOM 789 C CA . ASP A 1 101 ? -16.283 3.242 17.513 1.00 64.06 101 ASP A CA 1
ATOM 790 C C . ASP A 1 101 ? -17.121 2.874 18.750 1.00 64.06 101 ASP A C 1
ATOM 792 O O . ASP A 1 101 ? -17.034 1.740 19.227 1.00 64.06 101 ASP A O 1
ATOM 796 N N . ASP A 1 102 ? -17.966 3.787 19.234 1.00 65.88 102 ASP A N 1
ATOM 797 C CA . ASP A 1 102 ? -18.819 3.565 20.407 1.00 65.88 102 ASP A CA 1
ATOM 798 C C . ASP A 1 102 ? -20.201 3.025 20.039 1.00 65.88 102 ASP A C 1
ATOM 800 O O . ASP A 1 102 ? -20.805 2.305 20.835 1.00 65.88 102 ASP A O 1
ATOM 804 N N . PHE A 1 103 ? -20.635 3.260 18.798 1.00 72.12 103 PHE A N 1
ATOM 805 C CA . PHE A 1 103 ? -21.927 2.805 18.307 1.00 72.12 103 PHE A CA 1
ATOM 806 C C . PHE A 1 103 ? -22.041 1.262 18.364 1.00 72.12 103 PHE A C 1
ATOM 808 O O . PHE A 1 103 ? -21.236 0.550 17.743 1.00 72.12 103 PHE A O 1
ATOM 815 N N . PRO A 1 104 ? -23.048 0.700 19.061 1.00 70.00 104 PRO A N 1
ATOM 816 C CA . PRO A 1 104 ? -23.146 -0.739 19.325 1.00 70.00 104 PRO A CA 1
ATOM 817 C C . PRO A 1 104 ? -23.261 -1.580 18.048 1.00 70.00 104 PRO A C 1
ATOM 819 O O . PRO A 1 104 ? -22.712 -2.679 17.968 1.00 70.00 104 PRO A O 1
ATOM 822 N N . GLU A 1 105 ? -23.901 -1.046 17.006 1.00 71.94 105 GLU A N 1
ATOM 823 C CA . GLU A 1 105 ? -24.014 -1.714 15.707 1.00 71.94 105 GLU A CA 1
ATOM 824 C C . GLU A 1 105 ? -22.668 -1.765 14.964 1.00 71.94 105 GLU A C 1
ATOM 826 O O . GLU A 1 105 ? -22.365 -2.743 14.278 1.00 71.94 105 GLU A O 1
ATOM 831 N N . SER A 1 106 ? -21.819 -0.747 15.146 1.00 66.69 106 SER A N 1
ATOM 832 C CA . SER A 1 106 ? -20.449 -0.742 14.629 1.00 66.69 106 SER A CA 1
ATOM 833 C C . SER A 1 106 ? -19.578 -1.761 15.359 1.00 66.69 106 SER A C 1
ATOM 835 O O . SER A 1 106 ? -18.807 -2.462 14.706 1.00 66.69 106 SER A O 1
ATOM 837 N N . LYS A 1 107 ? -19.721 -1.899 16.687 1.00 69.31 107 LYS A N 1
ATOM 838 C CA . LYS A 1 107 ? -19.028 -2.934 17.477 1.00 69.31 107 LYS A CA 1
ATOM 839 C C . LYS A 1 107 ? -19.436 -4.344 17.054 1.00 69.31 107 LYS A C 1
ATOM 841 O O . LYS A 1 107 ? -18.564 -5.157 16.764 1.00 69.31 107 LYS A O 1
ATOM 846 N N . ALA A 1 108 ? -20.737 -4.612 16.930 1.00 70.44 108 ALA A N 1
ATOM 847 C CA . ALA A 1 108 ? -21.243 -5.911 16.479 1.00 70.44 108 ALA A CA 1
ATOM 848 C C . ALA A 1 108 ? -20.767 -6.261 15.056 1.00 70.44 108 ALA A C 1
ATOM 850 O O . ALA A 1 108 ? -20.429 -7.407 14.762 1.00 70.44 108 ALA A O 1
ATOM 851 N N . TRP A 1 109 ? -20.676 -5.263 14.173 1.00 67.56 109 TRP A N 1
ATOM 852 C CA . TRP A 1 109 ? -20.132 -5.443 12.829 1.00 67.56 109 TRP A CA 1
ATOM 853 C C . TRP A 1 109 ? -18.615 -5.717 12.830 1.00 67.56 109 TRP A C 1
ATOM 855 O O . TRP A 1 109 ? -18.138 -6.537 12.037 1.00 67.56 109 TRP A O 1
ATOM 865 N N . GLN A 1 110 ? -17.862 -5.072 13.732 1.00 66.19 110 GLN A N 1
ATOM 866 C CA . GLN A 1 110 ? -16.422 -5.294 13.916 1.00 66.19 110 GLN A CA 1
ATOM 867 C C . GLN A 1 110 ? -16.110 -6.693 14.478 1.00 66.19 110 GLN A C 1
ATOM 869 O O . GLN A 1 110 ? -15.125 -7.304 14.059 1.00 66.19 110 GLN A O 1
ATOM 874 N N . ASP A 1 111 ? -16.955 -7.232 15.361 1.00 64.94 111 ASP A N 1
ATOM 875 C CA . ASP A 1 111 ? -16.694 -8.494 16.074 1.00 64.94 111 ASP A CA 1
ATOM 876 C C . ASP A 1 111 ? -16.821 -9.755 15.187 1.00 64.94 111 ASP A C 1
ATOM 878 O O . ASP A 1 111 ? -16.290 -10.822 15.497 1.00 64.94 111 ASP A O 1
ATOM 882 N N . GLY A 1 112 ? -17.442 -9.627 14.009 1.00 61.59 112 GLY A N 1
ATOM 883 C CA . GLY A 1 112 ? -17.541 -10.697 13.007 1.00 61.59 112 GLY A CA 1
ATOM 884 C C . GLY A 1 112 ? -16.295 -10.895 12.124 1.00 61.59 112 GLY A C 1
ATOM 885 O O . GLY A 1 112 ? -16.388 -11.563 11.092 1.00 61.59 112 GLY A O 1
ATOM 886 N N . GLY A 1 113 ? -15.163 -10.258 12.435 1.00 58.38 113 GLY A N 1
ATOM 887 C CA . GLY A 1 113 ? -13.924 -10.349 11.654 1.00 58.38 113 GLY A CA 1
ATOM 888 C C . GLY A 1 113 ? -13.237 -11.721 11.692 1.00 58.38 113 GLY A C 1
ATOM 889 O O . GLY A 1 113 ? -13.424 -12.512 12.612 1.00 58.38 113 GLY A O 1
ATOM 890 N N . PHE A 1 114 ? -12.418 -12.011 10.675 1.00 55.72 114 PHE A N 1
ATOM 891 C CA . PHE A 1 114 ? -11.657 -13.261 10.588 1.00 55.72 114 PHE A CA 1
ATOM 892 C C . PHE A 1 114 ? -10.542 -13.280 11.653 1.00 55.72 114 PHE A C 1
ATOM 894 O O . PHE A 1 114 ? -9.552 -12.553 11.547 1.00 55.72 114 PHE A O 1
ATOM 901 N N . LYS A 1 115 ? -10.710 -14.095 12.705 1.00 58.81 115 LYS A N 1
ATOM 902 C CA . LYS A 1 115 ? -9.770 -14.208 13.834 1.00 58.81 115 LYS A CA 1
ATOM 903 C C . LYS A 1 115 ? -8.556 -15.064 13.449 1.00 58.81 115 LYS A C 1
ATOM 905 O O . LYS A 1 115 ? -8.564 -16.284 13.590 1.00 58.81 115 LYS A O 1
ATOM 910 N N . LEU A 1 116 ? -7.490 -14.407 12.996 1.00 54.94 116 LEU A N 1
ATOM 911 C CA . LEU A 1 116 ? -6.196 -15.020 12.652 1.00 54.94 116 LEU A CA 1
ATOM 912 C C . LEU A 1 116 ? -5.480 -15.725 13.816 1.00 54.94 116 LEU A C 1
ATOM 914 O O . LEU A 1 116 ? -4.600 -16.549 13.569 1.00 54.94 116 LEU A O 1
ATOM 918 N N . ASP A 1 117 ? -5.896 -15.479 15.062 1.00 55.91 117 ASP A N 1
ATOM 919 C CA . ASP A 1 117 ? -5.462 -16.254 16.232 1.00 55.91 117 ASP A CA 1
ATOM 920 C C . ASP A 1 117 ? -5.741 -17.758 16.070 1.00 55.91 117 ASP A C 1
ATOM 922 O O . ASP A 1 117 ? -4.995 -18.592 16.579 1.00 55.91 117 ASP A O 1
ATOM 926 N N . GLN A 1 118 ? -6.757 -18.133 15.286 1.00 58.34 118 GLN A N 1
ATOM 927 C CA . GLN A 1 118 ? -7.062 -19.535 14.988 1.00 58.34 118 GLN A CA 1
ATOM 928 C C . GLN A 1 118 ? -6.061 -20.161 14.001 1.00 58.34 118 GLN A C 1
ATOM 930 O O . GLN A 1 118 ? -5.748 -21.345 14.104 1.00 58.34 118 GLN A O 1
ATOM 935 N N . TRP A 1 119 ? -5.520 -19.365 13.075 1.00 49.84 119 TRP A N 1
ATOM 936 C CA . TRP A 1 119 ? -4.574 -19.814 12.050 1.00 49.84 119 TRP A CA 1
ATOM 937 C C . TRP A 1 119 ? -3.136 -19.876 12.590 1.00 49.84 119 TRP A C 1
ATOM 939 O O . TRP A 1 119 ? -2.463 -20.894 12.447 1.00 49.84 119 TRP A O 1
ATOM 949 N N . PHE A 1 120 ? -2.683 -18.848 13.319 1.00 52.53 120 PHE A N 1
ATOM 950 C CA . PHE A 1 120 ? -1.376 -18.864 13.996 1.00 52.53 120 PHE A CA 1
ATOM 951 C C . PHE A 1 120 ? -1.357 -19.727 15.268 1.00 52.53 120 PHE A C 1
ATOM 953 O O . PHE A 1 120 ? -0.296 -20.218 15.664 1.00 52.53 120 PHE A O 1
ATOM 960 N N . GLY A 1 121 ? -2.518 -19.991 15.877 1.00 56.66 121 GLY A N 1
ATOM 961 C CA . GLY A 1 121 ? -2.650 -20.901 17.016 1.00 56.66 121 GLY A CA 1
ATOM 962 C C . GLY A 1 121 ? -2.211 -22.337 16.706 1.00 56.66 121 GLY A C 1
ATOM 963 O O . GLY A 1 121 ? -1.740 -23.039 17.602 1.00 56.66 121 GLY A O 1
ATOM 964 N N . TRP A 1 122 ? -2.281 -22.778 15.442 1.00 58.84 122 TRP A N 1
ATOM 965 C CA . TRP A 1 122 ? -1.727 -24.075 15.034 1.00 58.84 122 TRP A CA 1
ATOM 966 C C . TRP A 1 122 ? -0.183 -24.054 15.000 1.00 58.84 122 TRP A C 1
ATOM 968 O O . TRP A 1 122 ? 0.435 -25.003 15.478 1.00 58.84 122 TRP A O 1
ATOM 978 N N . ILE A 1 123 ? 0.452 -22.947 14.576 1.00 60.31 123 ILE A N 1
ATOM 979 C CA . ILE A 1 123 ? 1.923 -22.807 14.516 1.00 60.31 123 ILE A CA 1
ATOM 980 C C . ILE A 1 123 ? 2.492 -22.784 15.941 1.00 60.31 123 ILE A C 1
ATOM 982 O O . ILE A 1 12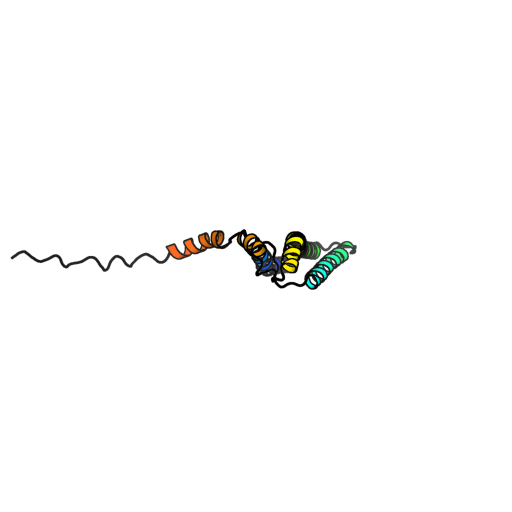3 ? 3.498 -23.433 16.229 1.00 60.31 123 ILE A O 1
ATOM 986 N N . ASN A 1 124 ? 1.815 -22.093 16.864 1.00 55.09 124 ASN A N 1
ATOM 987 C CA . ASN A 1 124 ? 2.267 -21.994 18.250 1.00 55.09 124 ASN A CA 1
ATOM 988 C C . ASN A 1 124 ? 2.063 -23.305 19.037 1.00 55.09 124 ASN A C 1
ATOM 990 O O . ASN A 1 124 ? 2.871 -23.629 19.909 1.00 55.09 124 ASN A O 1
ATOM 994 N N . ARG A 1 125 ? 1.054 -24.123 18.685 1.00 56.69 125 ARG A N 1
ATOM 995 C CA . ARG A 1 125 ? 0.882 -25.475 19.255 1.00 56.69 125 ARG A CA 1
ATOM 996 C C . ARG A 1 125 ? 2.021 -26.431 18.891 1.00 56.69 125 ARG A C 1
ATOM 998 O O . ARG A 1 125 ? 2.383 -27.267 19.718 1.00 56.69 125 ARG A O 1
ATOM 1005 N N . PHE A 1 126 ? 2.643 -26.277 17.721 1.00 55.03 126 PHE A N 1
ATOM 1006 C CA . PHE A 1 126 ? 3.834 -27.056 17.360 1.00 55.03 126 PHE A CA 1
ATOM 1007 C C . PHE A 1 126 ? 5.092 -26.648 18.144 1.00 55.03 126 PHE A C 1
ATOM 1009 O O . PHE A 1 126 ? 5.968 -27.485 18.353 1.00 55.03 126 PHE A O 1
ATOM 1016 N N . ARG A 1 127 ? 5.174 -25.402 18.636 1.00 54.38 127 ARG A N 1
ATOM 1017 C CA . ARG A 1 127 ? 6.295 -24.928 19.468 1.00 54.38 127 ARG A CA 1
ATOM 1018 C C . ARG A 1 127 ? 6.211 -25.430 20.918 1.00 54.38 127 ARG A C 1
ATOM 1020 O O . ARG A 1 127 ? 7.240 -25.753 21.499 1.00 54.38 127 ARG A O 1
ATOM 1027 N N . ILE A 1 128 ? 5.006 -25.569 21.482 1.00 56.09 128 ILE A N 1
ATOM 1028 C CA . ILE A 1 128 ? 4.804 -25.977 22.890 1.00 56.09 128 ILE A CA 1
ATOM 1029 C C . ILE A 1 128 ? 5.072 -27.475 23.123 1.00 56.09 128 ILE A C 1
ATOM 1031 O O . ILE A 1 128 ? 5.524 -27.863 24.198 1.00 56.09 128 ILE A O 1
ATOM 1035 N N . LYS A 1 129 ? 4.880 -28.336 22.115 1.00 50.22 129 LYS A N 1
ATOM 1036 C CA . LYS A 1 129 ? 5.055 -29.793 22.273 1.00 50.22 129 LYS A CA 1
ATOM 1037 C C . LYS A 1 129 ? 6.521 -30.243 22.440 1.00 50.22 129 LYS A C 1
ATOM 1039 O O . LYS A 1 129 ? 6.762 -31.414 22.705 1.00 50.22 129 LYS A O 1
ATOM 1044 N N . ARG A 1 130 ? 7.501 -29.338 22.302 1.00 54.38 130 ARG A N 1
ATOM 1045 C CA . ARG A 1 130 ? 8.938 -29.653 22.428 1.00 54.38 130 ARG A CA 1
ATOM 1046 C C . ARG A 1 130 ? 9.526 -29.462 23.835 1.00 54.38 130 ARG A C 1
ATOM 1048 O O . ARG A 1 130 ? 10.637 -29.919 24.057 1.00 54.38 130 ARG A O 1
ATOM 1055 N N . SER A 1 131 ? 8.806 -28.833 24.769 1.00 50.16 131 SER A N 1
ATOM 1056 C CA . SER A 1 131 ? 9.303 -28.518 26.127 1.00 50.16 131 SER A CA 1
ATOM 1057 C C . SER A 1 131 ? 8.632 -29.332 27.237 1.00 50.16 131 SER A C 1
ATOM 1059 O O . SER A 1 131 ? 8.357 -28.802 28.307 1.00 50.16 131 SER A O 1
ATOM 1061 N N . LYS A 1 132 ? 8.340 -30.616 27.006 1.00 56.19 132 LYS A N 1
ATOM 1062 C CA . LYS A 1 132 ? 8.080 -31.549 28.114 1.00 56.19 132 LYS A CA 1
ATOM 1063 C C . LYS A 1 132 ? 8.500 -32.976 27.755 1.00 56.19 132 LYS A C 1
ATOM 1065 O O . LYS A 1 132 ? 7.692 -33.770 27.278 1.00 56.19 132 LYS A O 1
ATOM 1070 N N . PRO A 1 133 ? 9.784 -33.275 27.949 1.00 51.03 133 PRO A N 1
ATOM 1071 C CA . PRO A 1 133 ? 10.174 -34.528 28.583 1.00 51.03 133 PRO A CA 1
ATOM 1072 C C . PRO A 1 133 ? 11.129 -34.225 29.750 1.00 51.03 133 PRO A C 1
ATOM 1074 O O . PRO A 1 133 ? 11.993 -33.377 29.592 1.00 51.03 133 PRO A O 1
ATOM 1077 N N . ASP A 1 134 ? 10.982 -34.914 30.886 1.00 63.34 134 ASP A N 1
ATOM 1078 C CA . ASP A 1 134 ? 11.918 -34.918 32.041 1.00 63.34 134 ASP A CA 1
ATOM 1079 C C . ASP A 1 134 ? 11.538 -34.109 33.296 1.00 63.34 134 ASP A C 1
ATOM 1081 O O . ASP A 1 134 ? 12.397 -33.501 33.916 1.00 63.34 134 ASP A O 1
ATOM 1085 N N . ASP A 1 135 ? 10.276 -34.159 33.738 1.00 61.19 135 ASP A N 1
ATOM 1086 C CA . ASP A 1 135 ? 9.908 -33.698 35.100 1.00 61.19 135 ASP A CA 1
ATOM 1087 C C . ASP A 1 135 ? 8.928 -34.654 35.814 1.00 61.19 135 ASP A C 1
ATOM 1089 O O . ASP A 1 135 ? 8.029 -34.255 36.544 1.00 61.19 135 ASP A O 1
ATOM 1093 N N . LEU A 1 136 ? 9.025 -35.955 35.521 1.00 60.34 136 LEU A N 1
ATOM 1094 C CA . LEU A 1 136 ? 8.183 -36.994 36.142 1.00 60.34 136 LEU A CA 1
ATOM 1095 C C . LEU A 1 136 ? 8.990 -38.213 36.610 1.00 60.34 136 LEU A C 1
ATOM 1097 O O . LEU A 1 136 ? 8.421 -39.277 36.818 1.00 60.34 136 LEU A O 1
ATOM 1101 N N . ARG A 1 137 ? 10.315 -38.086 36.756 1.00 56.41 137 ARG A N 1
ATOM 1102 C CA . ARG A 1 137 ? 11.183 -39.191 37.203 1.00 56.41 137 ARG A CA 1
ATOM 1103 C C . ARG A 1 137 ? 11.773 -39.024 38.606 1.00 56.41 137 ARG A C 1
ATOM 1105 O O . ARG A 1 137 ? 12.434 -39.945 39.059 1.00 56.41 137 ARG A O 1
ATOM 1112 N N . ASP A 1 138 ? 11.449 -37.941 39.315 1.00 56.22 138 ASP A N 1
ATOM 1113 C CA . ASP A 1 138 ? 12.053 -37.645 40.625 1.00 56.22 138 ASP A CA 1
ATOM 1114 C C . ASP A 1 138 ? 11.059 -37.674 41.808 1.00 56.22 138 ASP A C 1
ATOM 1116 O O . ASP A 1 138 ? 11.397 -37.233 42.904 1.00 56.22 138 ASP A O 1
ATOM 1120 N N . VAL A 1 139 ? 9.833 -38.197 41.626 1.00 59.28 139 VAL A N 1
ATOM 1121 C CA . VAL A 1 139 ? 8.790 -38.211 42.686 1.00 59.28 139 VAL A CA 1
ATOM 1122 C C . VAL A 1 139 ? 8.285 -39.620 43.058 1.00 59.28 139 VAL A C 1
ATOM 1124 O O . VAL A 1 139 ? 7.438 -39.757 43.937 1.00 59.28 139 VAL A O 1
ATOM 1127 N N . GLU A 1 140 ? 8.836 -40.696 42.486 1.00 50.34 140 GLU A N 1
ATOM 1128 C CA . GLU A 1 140 ? 8.562 -42.073 42.941 1.00 50.34 140 GLU A CA 1
ATOM 1129 C C . GLU A 1 140 ? 9.743 -42.638 43.754 1.00 50.34 140 GLU A C 1
ATOM 1131 O O . GLU A 1 140 ? 10.720 -43.134 43.208 1.00 50.34 140 GLU A O 1
ATOM 1136 N N . SER A 1 141 ? 9.626 -42.465 45.080 1.00 46.56 141 SER A N 1
ATOM 1137 C CA . SER A 1 141 ? 9.942 -43.410 46.177 1.00 46.56 141 SER A CA 1
ATOM 1138 C C . SER A 1 141 ? 11.236 -44.261 46.139 1.00 46.56 141 SER A C 1
ATOM 1140 O O . SER A 1 141 ? 11.500 -45.032 45.222 1.00 46.56 141 SER A O 1
ATOM 1142 N N . PRO A 1 142 ? 11.955 -44.297 47.283 1.00 45.88 142 PRO A N 1
ATOM 1143 C CA . PRO A 1 142 ? 11.702 -45.421 48.186 1.00 45.88 142 PRO A CA 1
ATOM 1144 C C . PRO A 1 142 ? 11.502 -44.967 49.641 1.00 45.88 142 PRO A C 1
ATOM 1146 O O . PRO A 1 142 ? 12.436 -44.893 50.432 1.00 45.88 142 PRO A O 1
ATOM 1149 N N . VAL A 1 143 ? 10.238 -44.738 50.009 1.00 58.16 143 VAL A N 1
ATOM 1150 C CA . VAL A 1 143 ? 9.739 -44.908 51.386 1.00 58.16 143 VAL A CA 1
ATOM 1151 C C . VAL A 1 143 ? 8.805 -46.119 51.367 1.00 58.16 143 VAL A C 1
ATOM 1153 O O . VAL A 1 143 ? 7.602 -46.018 51.562 1.00 58.16 143 VAL A O 1
ATOM 1156 N N . VAL A 1 144 ? 9.362 -47.275 51.008 1.00 59.72 144 VAL A N 1
ATOM 1157 C CA . VAL A 1 144 ? 8.762 -48.594 51.240 1.00 59.72 144 VAL A CA 1
ATOM 1158 C C . VAL A 1 144 ? 9.910 -49.505 51.649 1.00 59.72 144 VAL A C 1
ATOM 1160 O O . VAL A 1 144 ? 10.563 -50.111 50.810 1.00 59.72 144 VAL A O 1
ATOM 1163 N N . ASN A 1 145 ? 10.227 -49.482 52.939 1.00 47.19 145 ASN A N 1
ATOM 1164 C CA . ASN A 1 145 ? 10.875 -50.572 53.666 1.00 47.19 145 ASN A CA 1
ATOM 1165 C C . ASN A 1 145 ? 10.761 -50.250 55.159 1.00 47.19 145 ASN A C 1
ATOM 1167 O O . ASN A 1 145 ? 11.733 -49.938 55.840 1.00 47.19 145 ASN A O 1
ATOM 1171 N N . GLU A 1 146 ? 9.532 -50.303 55.662 1.00 53.38 146 GLU A N 1
ATOM 1172 C CA . GLU A 1 146 ? 9.348 -50.901 56.977 1.00 53.38 146 GLU A CA 1
ATOM 1173 C C . GLU A 1 146 ? 9.144 -52.412 56.771 1.00 53.38 146 GLU A C 1
ATOM 1175 O O . GLU A 1 146 ? 8.627 -52.846 55.742 1.00 53.38 146 GLU A O 1
ATOM 1180 N N . ILE A 1 147 ? 9.447 -53.177 57.820 1.00 51.25 147 ILE A N 1
ATOM 1181 C CA . IL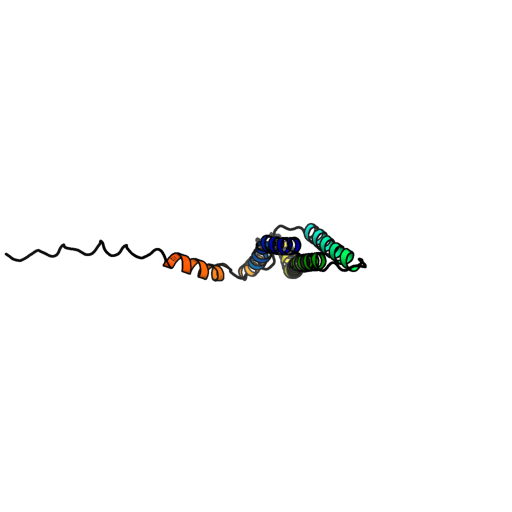E A 1 147 ? 8.972 -54.543 58.092 1.00 51.25 147 ILE A CA 1
ATOM 1182 C C . ILE A 1 147 ? 9.680 -55.717 57.378 1.00 51.25 147 ILE A C 1
ATOM 1184 O O . ILE A 1 147 ? 9.094 -56.421 56.561 1.00 51.25 147 ILE A O 1
ATOM 1188 N N . SER A 1 148 ? 10.896 -56.042 57.829 1.00 44.31 148 SER A N 1
ATOM 1189 C CA . SER A 1 148 ? 11.276 -57.438 58.121 1.00 44.31 148 SER A CA 1
ATOM 1190 C C . SER A 1 148 ? 12.574 -57.487 58.933 1.00 44.31 148 SER A C 1
ATOM 1192 O O . SER A 1 148 ? 13.656 -57.486 58.345 1.00 44.31 148 SER A O 1
ATOM 1194 N N . THR A 1 149 ? 12.464 -57.471 60.266 1.00 39.31 149 THR A N 1
ATOM 1195 C CA . THR A 1 149 ? 13.104 -58.357 61.274 1.00 39.31 149 THR A CA 1
ATOM 1196 C C . THR A 1 149 ? 12.945 -57.722 62.653 1.00 39.31 149 THR A C 1
ATOM 1198 O O . THR A 1 149 ? 13.271 -56.523 62.783 1.00 39.31 149 THR A O 1
#

Radius of gyration: 27.51 Å; chains: 1; bounding box: 46×70×89 Å

pLDDT: mean 70.44, std 12.7, range [39.31, 89.5]

Foldseek 3Di:
DVVLVVLQVVVCVVLVVPVVVCLQQQLPPPPDDLVNLVVQLVVLVVQQVVQVPDPDHDPSSNVSSVVSNVSSVVNNVSNVVVCVVCVVLVVVCVVVVHDSVPPVVSVVVRVPGDPCCVVCVVVVVVVVVVPDDDDPPPPDDDPPDDDDD

Organism: NCBI:txid702011

Sequence (149 aa):
MTFGIIACVTLLSGYAPIPFELVKRRGRVVGIDFWFLLVDSCGAFFSLMSLVAQNTFDIEFGTLYAVCCAVEYGVFISHGVWLLRTRGLRRRAKEAGESFDDFPESKAWQDGGFKLDQWFGWINRFRIKRSKPDDLRDVESPVVNEIST